Protein AF-0000000083612343 (afdb_homodimer)

Foldseek 3Di:
DQVVVQVQAQAKKKWQWPVGDIFIAHWHDTDDFWTWGWHDDDDPDIDIDIDGPNGTPDMGGDDDPPPPVVD/DQVVVQVQAQAKKKWQWPVGDIFIAHWHDTDDFWTWGWHDDDDPDIDIDIDGPNGTPDMGGDDDPPPPPPD

Sequence (142 aa):
MLDKIKLLIGQPIGVALKNGLSVSGVLCKADEDEICLMEYLFQARFIQKYYTYEQIQGIYIFPSSEKELLNMLDKIKLLIGQPIGVALKNGLSVSGVLCKADEDEICLMEYLFQARFIQKYYTYEQIQGIYIFPSSEKELLN

pLDDT: mean 90.89, std 16.36, range [31.05, 98.56]

Secondary structure (DSSP, 8-state):
-HHHHHTTTTSEEEEEETTS-EEEEEEEEE-SSEEEEEEEEETTEEEEEEEEGGGEEEEEEPPPTHHHHT-/-HHHHHTTTTSEEEEEETTS-EEEEEEEEE-SSEEEEEEEEETTEEEEEEEEGGGEEEEEEPP-TTHHHH-

Solvent-accessible surface area (backbone atoms only — not comparable to full-atom values): 8009 Å² total; per-residue (Å²): 108,60,71,65,53,51,72,40,50,66,34,53,33,28,38,22,31,67,88,70,52,57,50,56,31,31,28,49,47,65,56,97,59,33,38,31,33,38,28,72,66,46,70,90,38,68,45,80,44,75,46,41,59,87,49,47,65,46,80,30,73,64,74,74,46,62,64,63,72,76,104,110,61,71,65,53,50,70,40,49,66,33,54,34,28,37,23,31,67,88,71,52,59,50,56,32,32,29,50,45,64,57,97,58,34,37,32,33,40,27,73,67,48,69,91,40,68,46,78,44,75,46,42,58,86,48,47,67,47,78,31,72,64,75,76,43,62,67,65,71,77,105

Radius of gyration: 15.12 Å; Cα contacts (8 Å, |Δi|>4): 307; chains: 2; bounding box: 34×44×36 Å

Organism: NCBI:txid2304605

Structure (mmCIF, N/CA/C/O backbone):
data_AF-0000000083612343-model_v1
#
loop_
_entity.id
_entity.type
_entity.pdbx_description
1 polymer 'Uncharacterized protein'
#
loop_
_atom_site.group_PDB
_atom_site.id
_atom_site.type_symbol
_atom_site.label_atom_id
_atom_site.label_alt_id
_atom_site.label_comp_id
_atom_site.label_asym_id
_atom_site.label_entity_id
_atom_site.label_seq_id
_atom_site.pdbx_PDB_ins_code
_atom_site.Cartn_x
_atom_site.Cartn_y
_atom_site.Cartn_z
_atom_site.occ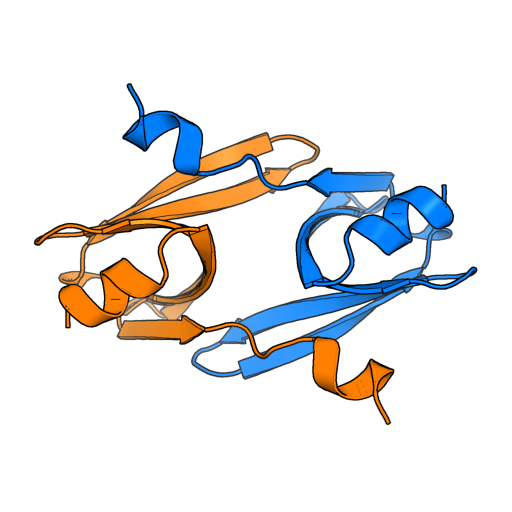upancy
_atom_site.B_iso_or_equiv
_atom_site.auth_seq_id
_atom_site.auth_comp_id
_atom_site.auth_asym_id
_atom_site.auth_atom_id
_atom_site.pdbx_PDB_model_num
ATOM 1 N N . MET A 1 1 ? -2.828 15.547 16.578 1 77.31 1 MET A N 1
ATOM 2 C CA . MET A 1 1 ? -2.867 14.984 15.227 1 77.31 1 MET A CA 1
ATOM 3 C C . MET A 1 1 ? -1.503 14.43 14.836 1 77.31 1 M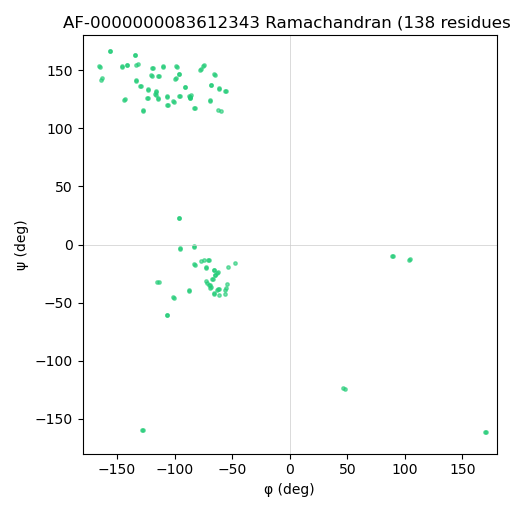ET A C 1
ATOM 5 O O . MET A 1 1 ? -1.378 13.242 14.523 1 77.31 1 MET A O 1
ATOM 9 N N . LEU A 1 2 ? -0.481 15.172 15.062 1 87.06 2 LEU A N 1
ATOM 10 C CA . LEU A 1 2 ? 0.861 14.742 14.688 1 87.06 2 LEU A CA 1
ATOM 11 C C . LEU A 1 2 ? 1.293 13.531 15.508 1 87.06 2 LEU A C 1
ATOM 13 O O . LEU A 1 2 ? 1.823 12.562 14.969 1 87.06 2 LEU A O 1
ATOM 17 N N . ASP A 1 3 ? 1.015 13.562 16.797 1 89.56 3 ASP A N 1
ATOM 18 C CA . ASP A 1 3 ? 1.429 12.461 17.656 1 89.56 3 ASP A CA 1
ATOM 19 C C . ASP A 1 3 ? 0.766 11.156 17.234 1 89.56 3 ASP A C 1
ATOM 21 O O . ASP A 1 3 ? 1.393 10.094 17.281 1 89.56 3 ASP A O 1
ATOM 25 N N . LYS A 1 4 ? -0.447 11.289 16.859 1 92.88 4 LYS A N 1
ATOM 26 C CA . LYS A 1 4 ? -1.162 10.102 16.422 1 92.88 4 LYS A CA 1
ATOM 27 C C . LYS A 1 4 ? -0.608 9.586 15.094 1 92.88 4 LYS A C 1
ATOM 29 O O . LYS A 1 4 ? -0.481 8.383 14.891 1 92.88 4 LYS A O 1
ATOM 34 N N . ILE A 1 5 ? -0.262 10.508 14.273 1 95.25 5 ILE A N 1
ATOM 35 C CA . ILE A 1 5 ? 0.264 10.148 12.961 1 95.25 5 ILE A CA 1
ATOM 36 C C . ILE A 1 5 ? 1.639 9.5 13.117 1 95.25 5 ILE A C 1
ATOM 38 O O . ILE A 1 5 ? 1.967 8.547 12.406 1 95.25 5 ILE A O 1
ATOM 42 N N . LYS A 1 6 ? 2.395 9.953 14.062 1 94.81 6 LYS A N 1
ATOM 43 C CA . LYS A 1 6 ? 3.744 9.445 14.273 1 94.81 6 LYS A CA 1
ATOM 44 C C . LYS A 1 6 ? 3.715 7.973 14.688 1 94.81 6 LYS A C 1
ATOM 46 O O . LYS A 1 6 ? 4.656 7.227 14.422 1 94.81 6 LYS A O 1
ATOM 51 N N . LEU A 1 7 ? 2.619 7.566 15.289 1 94.56 7 LEU A N 1
ATOM 52 C CA . LEU A 1 7 ? 2.482 6.176 15.711 1 94.56 7 LEU A CA 1
ATOM 53 C C . LEU A 1 7 ? 2.312 5.254 14.508 1 94.56 7 LEU A C 1
ATOM 55 O O . LEU A 1 7 ? 2.467 4.039 14.625 1 94.56 7 LEU A O 1
ATOM 59 N N . LEU A 1 8 ? 2.049 5.812 13.391 1 95 8 LEU A N 1
ATOM 60 C CA . LEU A 1 8 ? 1.772 5.02 12.195 1 95 8 LEU A CA 1
ATOM 61 C C . LEU A 1 8 ? 3.031 4.848 11.352 1 95 8 LEU A C 1
ATOM 63 O O . LEU A 1 8 ? 3.004 4.18 10.32 1 95 8 LEU A O 1
ATOM 67 N N . ILE A 1 9 ? 4.125 5.465 11.758 1 95.56 9 ILE A N 1
ATOM 68 C CA . ILE A 1 9 ? 5.359 5.328 10.992 1 95.56 9 ILE A CA 1
ATOM 69 C C . ILE A 1 9 ? 5.711 3.852 10.836 1 95.56 9 ILE A C 1
ATOM 71 O O . ILE A 1 9 ? 5.688 3.098 11.812 1 95.56 9 ILE A O 1
ATOM 75 N N . GLY A 1 10 ? 6.027 3.451 9.617 1 94.81 10 GLY A N 1
ATOM 76 C CA . GLY A 1 10 ? 6.32 2.064 9.297 1 94.81 10 GLY A CA 1
ATOM 77 C C . GLY A 1 10 ? 5.09 1.267 8.914 1 94.81 10 GLY A C 1
ATOM 78 O O . GLY A 1 10 ? 5.203 0.126 8.453 1 94.81 10 GLY A O 1
ATOM 79 N N . GLN A 1 11 ? 3.943 1.816 9.102 1 95.06 11 GLN A N 1
ATOM 80 C CA . GLN A 1 11 ? 2.691 1.123 8.812 1 95.06 11 GLN A CA 1
ATOM 81 C C . GLN A 1 11 ? 2.164 1.493 7.43 1 95.06 11 GLN A C 1
ATOM 83 O O . GLN A 1 11 ? 2.367 2.615 6.965 1 95.06 11 GLN A O 1
ATOM 88 N N . PRO A 1 12 ? 1.503 0.527 6.762 1 97.12 12 PRO A N 1
ATOM 89 C CA . PRO A 1 12 ? 0.792 0.893 5.531 1 97.12 12 PRO A CA 1
ATOM 90 C C . PRO A 1 12 ? -0.42 1.783 5.797 1 97.12 12 PRO A C 1
ATOM 92 O O . PRO A 1 12 ? -1.188 1.526 6.727 1 97.12 12 PRO A O 1
ATOM 95 N N . ILE A 1 13 ? -0.592 2.803 4.977 1 97.94 13 ILE A N 1
ATOM 96 C CA . ILE A 1 13 ? -1.718 3.717 5.137 1 97.94 13 ILE A CA 1
ATOM 97 C C . ILE A 1 13 ? -2.26 4.113 3.766 1 97.94 13 ILE A C 1
ATOM 99 O O . ILE A 1 13 ? -1.565 3.986 2.754 1 97.94 13 ILE A O 1
ATOM 103 N N . GLY A 1 14 ? -3.545 4.496 3.688 1 98.44 14 GLY A N 1
ATOM 104 C CA . GLY A 1 14 ? -4.156 5.242 2.6 1 98.44 14 GLY A CA 1
ATOM 105 C C . GLY A 1 14 ? -4.297 6.723 2.896 1 98.44 14 GLY A C 1
ATOM 106 O O . GLY A 1 14 ? -4.586 7.105 4.031 1 98.44 14 GLY A O 1
ATOM 107 N N . VAL A 1 15 ? -4.098 7.543 1.885 1 98.5 15 VAL A N 1
ATOM 108 C CA . VAL A 1 15 ? -4.18 8.992 2.027 1 98.5 15 VAL A CA 1
ATOM 109 C C . VAL A 1 15 ? -5.137 9.562 0.983 1 98.5 15 VAL A C 1
ATOM 111 O O . VAL A 1 15 ? -4.91 9.414 -0.22 1 98.5 15 VAL A O 1
ATOM 114 N N . ALA A 1 16 ? -6.223 10.133 1.464 1 98.56 16 ALA A N 1
ATOM 115 C CA . ALA A 1 16 ? -7.125 10.883 0.593 1 98.56 16 ALA A CA 1
ATOM 116 C C . ALA A 1 16 ? -6.676 12.336 0.456 1 98.56 16 ALA A C 1
ATOM 118 O O . ALA A 1 16 ? -6.477 13.023 1.458 1 98.56 16 ALA A O 1
ATOM 119 N N . LEU A 1 17 ? -6.508 12.789 -0.81 1 98.25 17 LEU A N 1
ATOM 120 C CA . LEU A 1 17 ? -6.051 14.156 -1.061 1 98.25 17 LEU A CA 1
ATOM 121 C C . LEU A 1 17 ? -7.23 15.07 -1.384 1 98.25 17 LEU A C 1
ATOM 123 O O . LEU A 1 17 ? -8.242 14.617 -1.914 1 98.25 17 LEU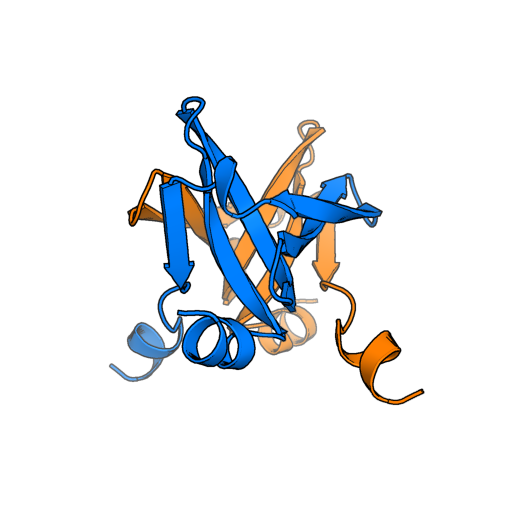 A O 1
ATOM 127 N N . LYS A 1 18 ? -7.035 16.328 -1.086 1 97.81 18 LYS A N 1
ATOM 128 C CA . LYS A 1 18 ? -8.102 17.297 -1.271 1 97.81 18 LYS A CA 1
ATOM 129 C C . LYS A 1 18 ? -8.438 17.469 -2.748 1 97.81 18 LYS A C 1
ATOM 131 O O . LYS A 1 18 ? -9.547 17.906 -3.092 1 97.81 18 LYS A O 1
ATOM 136 N N . ASN A 1 19 ? -7.539 17.141 -3.604 1 97.31 19 ASN A N 1
ATOM 137 C CA . ASN A 1 19 ? -7.793 17.281 -5.035 1 97.31 19 ASN A CA 1
ATOM 138 C C . ASN A 1 19 ? -8.57 16.078 -5.582 1 97.31 19 ASN A C 1
ATOM 140 O O . ASN A 1 19 ? -8.789 15.984 -6.789 1 97.31 19 ASN A O 1
ATOM 144 N N . GLY A 1 20 ? -8.875 15.109 -4.746 1 96.19 20 GLY A N 1
ATOM 145 C CA . GLY A 1 20 ? -9.711 13.992 -5.145 1 96.19 20 GLY A CA 1
ATOM 146 C C . GLY A 1 20 ? -8.922 12.719 -5.395 1 96.19 20 GLY A C 1
ATOM 147 O O . GLY A 1 20 ? -9.508 11.648 -5.594 1 96.19 20 GLY A O 1
ATOM 148 N N . LEU A 1 21 ? -7.613 12.828 -5.492 1 96.5 21 LEU A N 1
ATOM 149 C CA . LEU A 1 21 ? -6.77 11.656 -5.695 1 96.5 21 LEU A CA 1
ATOM 150 C C . LEU A 1 21 ? -6.598 10.883 -4.391 1 96.5 21 LEU A C 1
ATOM 152 O O . LEU A 1 21 ? -6.754 11.445 -3.305 1 96.5 21 LEU A O 1
ATOM 156 N N . SER A 1 22 ? -6.414 9.617 -4.52 1 97.38 22 SER A N 1
ATOM 157 C CA . SER A 1 22 ? -6.098 8.719 -3.41 1 97.38 22 SER A CA 1
ATOM 158 C C . SER A 1 22 ? -4.801 7.961 -3.664 1 97.38 22 SER A C 1
ATOM 160 O O . SER A 1 22 ? -4.574 7.465 -4.77 1 97.38 22 SER A O 1
ATOM 162 N N . VAL A 1 23 ? -3.99 7.961 -2.645 1 98.06 23 VAL A N 1
ATOM 163 C CA . VAL A 1 23 ? -2.723 7.246 -2.76 1 98.06 23 VAL A CA 1
ATOM 164 C C . VAL A 1 23 ? -2.516 6.363 -1.531 1 98.06 23 VAL A C 1
ATOM 166 O O . VAL A 1 23 ? -3.105 6.605 -0.477 1 98.06 23 VAL A O 1
ATOM 169 N N . SER A 1 24 ? -1.713 5.273 -1.657 1 98.12 24 SER A N 1
ATOM 170 C CA . SER A 1 24 ? -1.356 4.426 -0.523 1 98.12 24 SER A CA 1
ATOM 171 C C . SER A 1 24 ? 0.134 4.102 -0.523 1 98.12 24 SER A C 1
ATOM 173 O O . SER A 1 24 ? 0.812 4.27 -1.539 1 98.12 24 SER A O 1
ATOM 175 N N . GLY A 1 25 ? 0.606 3.67 0.571 1 97.94 25 GLY A N 1
ATOM 176 C CA . GLY A 1 25 ? 2 3.311 0.784 1 97.94 25 GLY A CA 1
ATOM 177 C C . GLY A 1 25 ? 2.336 3.061 2.242 1 97.94 25 GLY A C 1
ATOM 178 O O . GLY A 1 25 ? 1.453 2.738 3.041 1 97.94 25 GLY A O 1
ATOM 179 N N . VAL A 1 26 ? 3.6 3.113 2.566 1 97.88 26 VAL A N 1
ATOM 180 C CA . VAL A 1 26 ? 4.082 2.98 3.938 1 97.88 26 VAL A CA 1
ATOM 181 C C . VAL A 1 26 ? 4.539 4.344 4.457 1 97.88 26 VAL A C 1
ATOM 183 O O . VAL A 1 26 ? 5.316 5.035 3.799 1 97.88 26 VAL A O 1
ATOM 186 N N . LEU A 1 27 ? 3.98 4.703 5.645 1 97.5 27 LEU A N 1
ATOM 187 C CA . LEU A 1 27 ? 4.387 5.98 6.223 1 97.5 27 LEU A CA 1
ATOM 188 C C . LEU A 1 27 ? 5.832 5.926 6.699 1 97.5 27 LEU A C 1
ATOM 190 O O . LEU A 1 27 ? 6.184 5.09 7.539 1 97.5 27 LEU A O 1
ATOM 194 N N . CYS A 1 28 ? 6.629 6.836 6.191 1 97.12 28 CYS A N 1
ATOM 195 C CA . CYS A 1 28 ? 8.055 6.805 6.504 1 97.12 28 CYS A CA 1
ATOM 196 C C . CYS A 1 28 ? 8.398 7.824 7.586 1 97.12 28 CYS A C 1
ATOM 198 O O . CYS A 1 28 ? 9.25 7.566 8.438 1 97.12 28 CYS A O 1
ATOM 200 N N . LYS A 1 29 ? 7.863 9.055 7.418 1 96 29 LYS A N 1
ATOM 201 C CA . LYS A 1 29 ? 8.117 10.156 8.336 1 96 29 LYS A CA 1
ATOM 202 C C . LYS A 1 29 ? 6.895 11.055 8.469 1 96 29 LYS A C 1
ATOM 204 O O . LYS A 1 29 ? 6.035 11.078 7.586 1 96 29 LYS A O 1
ATOM 209 N N . ALA A 1 30 ? 6.801 11.695 9.602 1 96.69 30 ALA A N 1
ATOM 210 C CA . ALA A 1 30 ? 5.797 12.727 9.852 1 96.69 30 ALA A CA 1
ATOM 211 C C . ALA A 1 30 ? 6.367 13.852 10.703 1 96.69 30 ALA A C 1
ATOM 213 O O . ALA A 1 30 ? 6.988 13.602 11.742 1 96.69 30 ALA A O 1
ATOM 214 N N . ASP A 1 31 ? 6.242 14.984 10.203 1 95.81 31 ASP A N 1
ATOM 215 C CA . ASP A 1 31 ? 6.641 16.125 11.023 1 95.81 31 ASP A CA 1
ATOM 216 C C . ASP A 1 31 ? 5.527 17.172 11.086 1 95.81 31 ASP A C 1
ATOM 218 O O . ASP A 1 31 ? 4.352 16.844 10.914 1 95.81 31 ASP A O 1
ATOM 222 N N . GLU A 1 32 ? 5.781 18.344 11.391 1 95.38 32 GLU A N 1
ATOM 223 C CA . GLU A 1 32 ? 4.762 19.359 11.633 1 95.38 32 GLU A CA 1
ATOM 224 C C . GLU A 1 32 ? 4.102 19.797 10.328 1 95.38 32 GLU A C 1
ATOM 226 O O . GLU A 1 32 ? 2.986 20.328 10.336 1 95.38 32 GLU A O 1
ATOM 231 N N . ASP A 1 33 ? 4.699 19.594 9.195 1 96.75 33 ASP A N 1
ATOM 232 C CA . ASP A 1 33 ? 4.211 20.188 7.953 1 96.75 33 ASP A CA 1
ATOM 233 C C . ASP A 1 33 ? 3.701 19.109 6.992 1 96.75 33 ASP A C 1
ATOM 235 O O . ASP A 1 33 ? 2.801 19.359 6.191 1 96.75 33 ASP A O 1
ATOM 239 N N . GLU A 1 34 ? 4.355 17.906 7.059 1 97.94 34 GLU A N 1
ATOM 240 C CA . GLU A 1 34 ? 4.074 16.953 5.996 1 97.94 34 GLU A CA 1
ATOM 241 C C . GLU A 1 34 ? 4.352 15.523 6.457 1 97.94 34 GLU A C 1
ATOM 243 O O . GLU A 1 34 ? 4.938 15.305 7.52 1 97.94 34 GLU A O 1
ATOM 248 N N . ILE A 1 35 ? 3.844 14.664 5.625 1 97.69 35 ILE A N 1
ATOM 249 C CA . ILE A 1 35 ? 4.219 13.258 5.773 1 97.69 35 ILE A CA 1
ATOM 250 C C . ILE A 1 35 ? 5.102 12.836 4.602 1 97.69 35 ILE A C 1
ATOM 252 O O . ILE A 1 35 ? 5.02 13.406 3.514 1 97.69 35 ILE A O 1
ATOM 256 N N . CYS A 1 36 ? 5.977 11.836 4.824 1 97.94 36 CYS A N 1
ATOM 257 C CA . C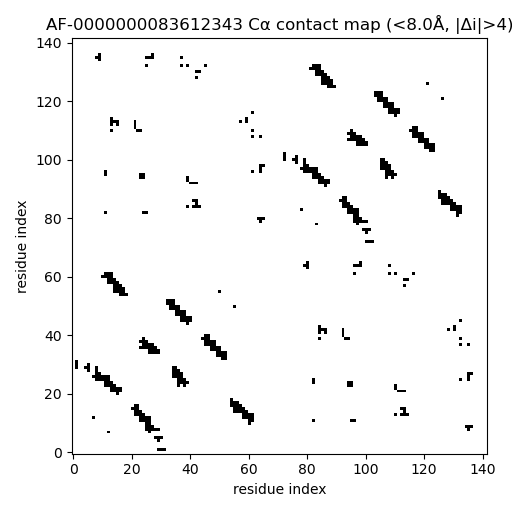YS A 1 36 ? 6.719 11.102 3.805 1 97.94 36 CYS A CA 1
ATOM 258 C C . CYS A 1 36 ? 6.145 9.703 3.609 1 97.94 36 CYS A C 1
ATOM 260 O O . CYS A 1 36 ? 6.074 8.922 4.559 1 97.94 36 CYS A O 1
ATOM 262 N N . LEU A 1 37 ? 5.719 9.477 2.389 1 98.06 37 LEU A N 1
ATOM 263 C CA . LEU A 1 37 ? 5.074 8.211 2.035 1 98.06 37 LEU A CA 1
ATOM 264 C C . LEU A 1 37 ? 5.922 7.43 1.04 1 98.06 37 LEU A C 1
ATOM 266 O O . LEU A 1 37 ? 6.348 7.973 0.018 1 98.06 37 LEU A O 1
ATOM 270 N N . MET A 1 38 ? 6.227 6.172 1.408 1 98 38 MET A N 1
ATOM 271 C CA . MET A 1 38 ? 6.848 5.27 0.443 1 98 38 MET A CA 1
ATOM 272 C C . MET A 1 38 ? 5.797 4.633 -0.463 1 98 38 MET A C 1
ATOM 274 O O . MET A 1 38 ? 4.938 3.881 0.005 1 98 38 MET A O 1
ATOM 278 N N . GLU A 1 39 ? 5.832 4.879 -1.762 1 98.06 39 GLU A N 1
ATOM 279 C CA . GLU A 1 39 ? 4.859 4.379 -2.732 1 98.06 39 GLU A CA 1
ATOM 280 C C . GLU A 1 39 ? 5.508 3.395 -3.701 1 98.06 39 GLU A C 1
ATOM 282 O O . GLU A 1 39 ? 6.691 3.514 -4.02 1 98.06 39 GLU A O 1
ATOM 287 N N . TYR A 1 40 ? 4.719 2.459 -4.043 1 98.25 40 TYR A N 1
ATOM 288 C CA . TYR A 1 40 ? 5.133 1.512 -5.07 1 98.25 40 TYR A CA 1
ATOM 289 C C . TYR A 1 40 ? 4.789 2.035 -6.461 1 98.25 40 TYR A C 1
ATOM 291 O O . TYR A 1 40 ? 3.645 2.406 -6.727 1 98.25 40 TYR A O 1
ATOM 299 N N . LEU A 1 41 ? 5.844 2.068 -7.387 1 96.62 41 LEU A N 1
ATOM 300 C CA . LEU A 1 41 ? 5.621 2.623 -8.719 1 96.62 41 LEU A CA 1
ATOM 301 C C . LEU A 1 41 ? 5.574 1.517 -9.766 1 96.62 41 LEU A C 1
ATOM 303 O O . LEU A 1 41 ? 4.543 1.302 -10.406 1 96.62 41 LEU A O 1
ATOM 307 N N . PHE A 1 42 ? 6.684 0.749 -9.914 1 94.56 42 PHE A N 1
ATOM 308 C CA . PHE A 1 42 ? 6.754 -0.298 -10.93 1 94.56 42 PHE A CA 1
ATOM 309 C C . PHE A 1 42 ? 7.891 -1.267 -10.625 1 94.56 42 PHE A C 1
ATOM 311 O O . PHE A 1 42 ? 8.953 -0.855 -10.156 1 94.56 42 PHE A O 1
ATOM 318 N N . GLN A 1 43 ? 7.531 -2.529 -10.961 1 93.75 43 GLN A N 1
ATOM 319 C CA . GLN A 1 43 ? 8.516 -3.576 -10.703 1 93.75 43 GLN A CA 1
ATOM 320 C C . GLN A 1 43 ? 9.117 -3.432 -9.312 1 93.75 43 GLN A C 1
ATOM 322 O O . GLN A 1 43 ? 8.398 -3.459 -8.312 1 93.75 43 GLN A O 1
ATOM 327 N N . ALA A 1 44 ? 10.438 -3.311 -9.141 1 94.12 44 ALA A N 1
ATOM 328 C CA . ALA A 1 44 ? 11.055 -3.207 -7.816 1 94.12 44 ALA A CA 1
ATOM 329 C C . ALA A 1 44 ? 11.297 -1.75 -7.438 1 94.12 44 ALA A C 1
ATOM 331 O O . ALA A 1 44 ? 12.141 -1.458 -6.586 1 94.12 44 ALA A O 1
ATOM 332 N N . ARG A 1 45 ? 10.516 -0.786 -8.078 1 96.88 45 ARG A N 1
ATOM 333 C CA . ARG A 1 45 ? 10.766 0.633 -7.848 1 96.88 45 ARG A CA 1
ATOM 334 C C . ARG A 1 45 ? 9.773 1.215 -6.852 1 96.88 45 ARG A C 1
ATOM 336 O O . ARG A 1 45 ? 8.562 1.172 -7.082 1 96.88 45 ARG A O 1
ATOM 343 N N . PHE A 1 46 ? 10.367 1.744 -5.832 1 97.12 46 PHE A N 1
ATOM 344 C CA . PHE A 1 46 ? 9.656 2.48 -4.793 1 97.12 46 PHE A CA 1
ATOM 345 C C . PHE A 1 46 ? 10.164 3.914 -4.699 1 97.12 46 PHE A C 1
ATOM 347 O O . PHE A 1 46 ? 11.352 4.168 -4.895 1 97.12 46 PHE A O 1
ATOM 354 N N . ILE A 1 47 ? 9.25 4.801 -4.402 1 96.81 47 ILE A N 1
ATOM 355 C CA . ILE A 1 47 ? 9.625 6.207 -4.309 1 96.81 47 ILE A CA 1
ATOM 356 C C . ILE A 1 47 ? 9.039 6.82 -3.039 1 96.81 47 ILE A C 1
ATOM 358 O O . ILE A 1 47 ? 7.922 6.48 -2.639 1 96.81 47 ILE A O 1
ATOM 362 N N . GLN A 1 48 ? 9.891 7.656 -2.465 1 96.31 48 GLN A N 1
ATOM 363 C CA . GLN A 1 48 ? 9.359 8.461 -1.37 1 96.31 48 GLN A CA 1
ATOM 364 C C . GLN A 1 48 ? 8.703 9.734 -1.894 1 96.31 48 GLN A C 1
ATOM 366 O O . GLN A 1 48 ? 9.305 10.477 -2.676 1 96.31 48 GLN A O 1
ATOM 371 N N . LYS A 1 49 ? 7.496 10.008 -1.495 1 97.88 49 LYS A N 1
ATOM 372 C CA . LYS A 1 49 ? 6.789 11.25 -1.8 1 97.88 49 LYS A CA 1
ATOM 373 C C . LYS A 1 49 ? 6.422 12 -0.523 1 97.88 49 LYS A C 1
ATOM 375 O O . LYS A 1 49 ? 6.219 11.391 0.527 1 97.88 49 LYS A O 1
ATOM 380 N N . TYR A 1 50 ? 6.332 13.234 -0.667 1 98.38 50 TYR A N 1
ATOM 381 C CA . TYR A 1 50 ? 6.008 14.094 0.462 1 98.38 50 TYR A CA 1
ATOM 382 C C . TYR A 1 50 ? 4.684 14.82 0.236 1 98.38 50 TYR A C 1
ATOM 384 O O . TYR A 1 50 ? 4.453 15.383 -0.835 1 98.38 50 TYR A O 1
ATOM 392 N N . TYR A 1 51 ? 3.832 14.758 1.153 1 98.44 51 TYR A N 1
ATOM 393 C CA . TYR A 1 51 ? 2.537 15.43 1.107 1 98.44 51 TYR A CA 1
ATOM 394 C C . TYR A 1 51 ? 2.354 16.344 2.311 1 98.44 51 TYR A C 1
ATOM 396 O O . TYR A 1 51 ? 2.463 15.898 3.457 1 98.44 51 TYR A O 1
ATOM 404 N N . THR A 1 52 ? 2.049 17.578 2.049 1 98.38 52 THR A N 1
ATOM 405 C CA . THR A 1 52 ? 1.756 18.5 3.141 1 98.38 52 THR A CA 1
ATOM 406 C C . THR A 1 52 ? 0.374 18.234 3.727 1 98.38 52 THR A C 1
ATOM 408 O O . THR A 1 52 ? -0.516 17.734 3.027 1 98.38 52 THR A O 1
ATOM 411 N N . TYR A 1 53 ? 0.206 18.594 5.02 1 97.56 53 TYR A N 1
ATOM 412 C CA . TYR A 1 53 ? -1.097 18.406 5.648 1 97.56 53 TYR A CA 1
ATOM 413 C C . TYR A 1 53 ? -2.168 19.234 4.949 1 97.56 53 TYR A C 1
ATOM 415 O O . TYR A 1 53 ? -3.352 18.891 4.988 1 97.56 53 TYR A O 1
ATOM 423 N N . GLU A 1 54 ? -1.726 20.281 4.289 1 97.56 54 GLU A N 1
ATOM 424 C CA . GLU A 1 54 ? -2.668 21.125 3.549 1 97.56 54 GLU A CA 1
ATOM 425 C C . GLU A 1 54 ? -3.26 20.375 2.361 1 97.56 54 GLU A C 1
ATOM 427 O O . GLU A 1 54 ? -4.379 20.656 1.933 1 97.56 54 GLU A O 1
ATOM 432 N N . GLN A 1 55 ? -2.582 19.484 1.796 1 98.19 55 GLN A N 1
ATOM 433 C CA . GLN A 1 55 ? -3.025 18.719 0.638 1 98.19 55 GLN A CA 1
ATOM 434 C C . GLN A 1 55 ? -3.9 17.531 1.061 1 98.19 55 GLN A C 1
ATOM 436 O O . GLN A 1 55 ? -4.594 16.938 0.232 1 98.19 55 GLN A O 1
ATOM 441 N N . ILE A 1 56 ? -3.854 17.172 2.309 1 98 56 ILE A N 1
ATOM 442 C CA . ILE A 1 56 ? -4.422 15.906 2.773 1 98 56 ILE A CA 1
ATOM 443 C C . ILE A 1 56 ? -5.832 16.141 3.309 1 98 56 ILE A C 1
ATOM 445 O O . ILE A 1 56 ? -6.047 17.031 4.145 1 98 56 ILE A O 1
ATOM 449 N N . GLN A 1 57 ? -6.699 15.352 2.783 1 97.94 57 GLN A N 1
ATOM 450 C CA . GLN A 1 57 ? -8.07 15.344 3.289 1 97.94 57 GLN A CA 1
ATOM 451 C C . GLN A 1 57 ? -8.219 14.375 4.457 1 97.94 57 GLN A C 1
ATOM 453 O O . GLN A 1 57 ? -8.984 14.633 5.391 1 97.94 57 GLN A O 1
ATOM 458 N N . GLY A 1 58 ? -7.562 13.148 4.418 1 97.75 58 GLY A N 1
ATOM 459 C CA . GLY A 1 58 ? -7.613 12.156 5.477 1 97.75 58 GLY A CA 1
ATOM 460 C C . GLY A 1 58 ? -6.551 11.086 5.34 1 97.75 58 GLY A C 1
ATOM 461 O O . GLY A 1 58 ? -6.051 10.836 4.242 1 97.75 58 GLY A O 1
ATOM 462 N N . ILE A 1 59 ? -6.168 10.508 6.434 1 98.06 59 ILE A N 1
ATOM 463 C CA . ILE A 1 59 ? -5.246 9.375 6.527 1 98.06 59 ILE A CA 1
ATOM 464 C C . ILE A 1 59 ? -5.969 8.164 7.113 1 98.06 59 ILE A C 1
ATOM 466 O O . ILE A 1 59 ? -6.602 8.266 8.172 1 98.06 59 ILE A O 1
ATOM 470 N N . TYR A 1 60 ? -5.793 7.07 6.473 1 97.88 60 TYR A N 1
ATOM 471 C CA . TYR A 1 60 ? -6.539 5.875 6.844 1 97.88 60 TYR A CA 1
ATOM 472 C C . TYR A 1 60 ? -5.605 4.68 7.016 1 97.88 60 TYR A C 1
ATOM 474 O O . TYR A 1 60 ? -4.75 4.43 6.164 1 97.88 60 TYR A O 1
ATOM 482 N N . ILE A 1 61 ? -5.84 3.922 8.062 1 96.44 61 ILE A N 1
ATOM 483 C CA . ILE A 1 61 ? -5 2.777 8.398 1 96.44 61 ILE A CA 1
ATOM 484 C C . ILE A 1 61 ? -5.555 1.519 7.734 1 96.44 61 ILE A C 1
ATOM 486 O O . ILE A 1 61 ? -6.766 1.281 7.75 1 96.44 61 ILE A O 1
ATOM 490 N N . PHE A 1 62 ? -4.641 0.769 7.16 1 96.75 62 PHE A N 1
ATOM 491 C CA . PHE A 1 62 ? -5.066 -0.521 6.633 1 96.75 62 PHE A CA 1
ATOM 492 C C . PHE A 1 62 ? -5.609 -1.409 7.746 1 96.75 62 PHE A C 1
ATOM 494 O O . PHE A 1 62 ? -5.008 -1.504 8.82 1 96.75 62 PHE A O 1
ATOM 501 N N . PRO A 1 63 ? -6.77 -2.043 7.434 1 93.12 63 PRO A N 1
ATOM 502 C CA . PRO A 1 63 ? -7.289 -2.975 8.438 1 93.12 63 PRO A CA 1
ATOM 503 C C . PRO A 1 63 ? -6.379 -4.184 8.641 1 93.12 63 PRO A C 1
ATOM 505 O O . PRO A 1 63 ? -5.633 -4.562 7.738 1 93.12 63 PRO A O 1
ATOM 508 N N . SER A 1 64 ? -6.312 -4.727 9.891 1 78.81 64 SER A N 1
ATOM 509 C CA . SER A 1 64 ? -5.473 -5.883 10.188 1 78.81 64 SER A CA 1
ATOM 510 C C . SER A 1 64 ? -5.91 -7.105 9.383 1 78.81 64 SER A C 1
ATOM 512 O O . SER A 1 64 ? -7.105 -7.344 9.211 1 78.81 64 SER A O 1
ATOM 514 N N . SER A 1 65 ? -5.055 -7.574 8.523 1 62.81 65 SER A N 1
ATOM 515 C CA . SER A 1 65 ? -5.375 -8.805 7.809 1 62.81 65 SER A CA 1
ATOM 516 C C . SER A 1 65 ? -5.707 -9.938 8.773 1 62.81 65 SER A C 1
ATOM 518 O O . SER A 1 65 ? -6.363 -10.906 8.398 1 62.81 65 SER A O 1
ATOM 520 N N . GLU A 1 66 ? -5.148 -10.039 9.875 1 55.34 66 GLU A N 1
ATOM 521 C CA . GLU A 1 66 ? -5.348 -11.188 10.75 1 55.34 66 GLU A CA 1
ATOM 522 C C . GLU A 1 66 ? -6.832 -11.422 11.016 1 55.34 66 GLU A C 1
ATOM 524 O O . GLU A 1 66 ? -7.207 -12.445 11.594 1 55.34 66 GLU A O 1
ATOM 529 N N . LYS A 1 67 ? -7.613 -10.492 10.82 1 45.31 67 LYS A N 1
ATOM 530 C CA . LYS A 1 67 ? -8.898 -10.898 11.367 1 45.31 67 LYS A CA 1
ATOM 531 C C . LYS A 1 67 ? -9.367 -12.219 10.758 1 45.31 67 LYS A C 1
ATOM 533 O O . LYS A 1 67 ? -10.203 -12.914 11.328 1 45.31 67 LYS A O 1
ATOM 538 N N . GLU A 1 68 ? -9.172 -12.438 9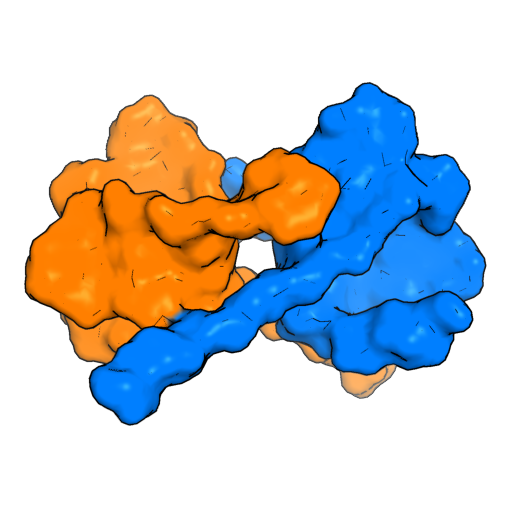.5 1 38.53 68 GLU A N 1
ATOM 539 C CA . GLU A 1 68 ? -9.758 -13.672 8.984 1 38.53 68 GLU A CA 1
ATOM 540 C C . GLU A 1 68 ? -8.992 -14.898 9.484 1 38.53 68 GLU A C 1
ATOM 542 O O . GLU A 1 68 ? -9.516 -16.016 9.461 1 38.53 68 GLU A O 1
ATOM 547 N N . LEU A 1 69 ? -7.742 -14.836 9.68 1 38.28 69 LEU A N 1
ATOM 548 C CA . LEU A 1 69 ? -7.199 -16.156 10.008 1 38.28 69 LEU A CA 1
ATOM 549 C C . LEU A 1 69 ? -7.824 -16.688 11.289 1 38.28 69 LEU A C 1
ATOM 551 O O . LEU A 1 69 ? -7.812 -17.906 11.531 1 38.28 69 LEU A O 1
ATOM 555 N N . LEU A 1 70 ? -8.07 -15.836 12.289 1 34.5 70 LEU A N 1
ATOM 556 C CA . LEU A 1 70 ? -8.414 -16.516 13.531 1 34.5 70 LEU A CA 1
ATOM 557 C C . LEU A 1 70 ? -9.852 -17.016 13.5 1 34.5 70 LEU A C 1
ATOM 559 O O . LEU A 1 70 ? -10.312 -17.656 14.445 1 34.5 70 LEU A O 1
ATOM 563 N N . ASN A 1 71 ? -10.742 -16.578 12.547 1 31.53 71 ASN A N 1
ATOM 564 C CA . ASN A 1 71 ? -11.945 -17.359 12.797 1 31.53 71 ASN A CA 1
ATOM 565 C C . ASN A 1 71 ? -11.82 -18.766 12.227 1 31.53 71 ASN A C 1
ATOM 567 O O . ASN A 1 71 ? -11.297 -18.953 11.133 1 31.53 71 ASN A O 1
ATOM 571 N N . MET B 1 1 ? 8.32 -21.094 -3.484 1 77.75 1 MET B N 1
ATOM 572 C CA . MET B 1 1 ? 7.715 -19.797 -3.826 1 77.75 1 MET B CA 1
ATOM 573 C C . MET B 1 1 ? 6.547 -19.484 -2.895 1 77.75 1 MET B C 1
ATOM 575 O O . MET B 1 1 ? 6.555 -18.453 -2.213 1 77.75 1 MET B O 1
ATOM 579 N N . LEU B 1 2 ? 5.691 -20.422 -2.703 1 87.12 2 LEU B N 1
ATOM 580 C CA . LEU B 1 2 ? 4.531 -20.203 -1.85 1 87.12 2 LEU B CA 1
ATOM 581 C C . LEU B 1 2 ? 4.953 -19.984 -0.403 1 87.12 2 LEU B C 1
ATOM 583 O O . LEU B 1 2 ? 4.465 -19.062 0.252 1 87.12 2 LEU B O 1
ATOM 587 N N . ASP B 1 3 ? 5.898 -20.75 0.064 1 89.69 3 ASP B N 1
ATOM 588 C CA . ASP B 1 3 ? 6.332 -20.625 1.452 1 89.69 3 ASP B CA 1
ATOM 589 C C . ASP B 1 3 ? 6.93 -19.25 1.716 1 89.69 3 ASP B C 1
ATOM 591 O O . ASP B 1 3 ? 6.723 -18.672 2.783 1 89.69 3 ASP B O 1
ATOM 595 N N . LYS B 1 4 ? 7.656 -18.797 0.761 1 93.06 4 LYS B N 1
ATOM 596 C CA . LYS B 1 4 ? 8.258 -17.484 0.908 1 93.06 4 LYS B CA 1
ATOM 597 C C . LYS B 1 4 ? 7.199 -16.375 0.885 1 93.06 4 LYS B C 1
ATOM 599 O O . LYS B 1 4 ? 7.285 -15.414 1.64 1 93.06 4 LYS B O 1
ATOM 604 N N . ILE B 1 5 ? 6.238 -16.609 0.072 1 95.31 5 ILE B N 1
ATOM 605 C CA . ILE B 1 5 ? 5.168 -15.617 -0.055 1 95.31 5 ILE B CA 1
ATOM 606 C C . ILE B 1 5 ? 4.332 -15.594 1.222 1 95.31 5 ILE B C 1
ATOM 608 O O . ILE B 1 5 ? 3.906 -14.531 1.674 1 95.31 5 ILE B O 1
ATOM 612 N N . LYS B 1 6 ? 4.164 -16.719 1.819 1 95 6 LYS B N 1
ATOM 613 C CA . LYS B 1 6 ? 3.35 -16.812 3.025 1 95 6 LYS B CA 1
ATOM 614 C C . LYS B 1 6 ? 3.967 -16.031 4.176 1 95 6 LYS B C 1
ATOM 616 O O . LYS B 1 6 ? 3.254 -15.547 5.059 1 95 6 LYS B O 1
ATOM 621 N N . LEU B 1 7 ? 5.262 -15.875 4.129 1 94.81 7 LEU B N 1
ATOM 622 C CA . LEU B 1 7 ? 5.949 -15.117 5.172 1 94.81 7 LEU B CA 1
ATOM 623 C C . LEU B 1 7 ? 5.629 -13.633 5.066 1 94.81 7 LEU B C 1
ATOM 625 O O . LEU B 1 7 ? 5.875 -12.875 6.008 1 94.81 7 LEU B O 1
ATOM 629 N N . LEU B 1 8 ? 5.074 -13.234 3.996 1 95 8 LEU B N 1
ATOM 630 C CA . LEU B 1 8 ? 4.812 -11.82 3.752 1 95 8 LEU B CA 1
ATOM 631 C C . LEU B 1 8 ? 3.389 -11.453 4.156 1 95 8 LEU B C 1
ATOM 633 O O . LEU B 1 8 ? 2.99 -10.297 4.047 1 95 8 LEU B O 1
ATOM 637 N N . ILE B 1 9 ? 2.594 -12.422 4.578 1 95.62 9 ILE B N 1
ATOM 638 C CA . ILE B 1 9 ? 1.224 -12.125 4.98 1 95.62 9 ILE B CA 1
ATOM 639 C C . ILE B 1 9 ? 1.226 -11.055 6.07 1 95.62 9 ILE B C 1
ATOM 641 O O . ILE B 1 9 ? 1.982 -11.148 7.039 1 95.62 9 ILE B O 1
ATOM 645 N N . GLY B 1 10 ? 0.394 -10.055 5.898 1 94.88 10 GLY B N 1
ATOM 646 C CA . GLY B 1 10 ? 0.323 -8.93 6.812 1 94.88 10 GLY B CA 1
ATOM 647 C C . GLY B 1 10 ? 1.265 -7.797 6.441 1 94.88 10 GLY B C 1
ATOM 648 O O . GLY B 1 10 ? 1.199 -6.711 7.02 1 94.88 10 GLY B O 1
ATOM 649 N N . GLN B 1 11 ? 2.137 -8.039 5.516 1 95.12 11 GLN B N 1
ATOM 650 C CA . GLN B 1 11 ? 3.125 -7.043 5.113 1 95.12 11 GLN B CA 1
ATOM 651 C C . GLN B 1 11 ? 2.664 -6.273 3.879 1 95.12 11 GLN B C 1
ATOM 653 O O . GLN B 1 11 ? 1.965 -6.824 3.025 1 95.12 11 GLN B O 1
ATOM 658 N N . PRO B 1 12 ? 3.033 -4.988 3.797 1 97.12 12 PRO B N 1
ATOM 659 C CA . PRO B 1 12 ? 2.809 -4.273 2.537 1 97.12 12 PRO B CA 1
ATOM 660 C C . PRO B 1 12 ? 3.695 -4.785 1.404 1 97.12 12 PRO B C 1
ATOM 662 O O . PRO B 1 12 ? 4.891 -5.023 1.608 1 97.12 12 PRO B O 1
ATOM 665 N N . ILE B 1 13 ? 3.131 -4.938 0.222 1 97.94 13 ILE B N 1
ATOM 666 C CA . ILE B 1 13 ? 3.885 -5.422 -0.93 1 97.94 13 ILE B CA 1
ATOM 667 C C . ILE B 1 13 ? 3.439 -4.68 -2.188 1 97.94 13 ILE B C 1
ATOM 669 O O . ILE B 1 13 ? 2.35 -4.098 -2.221 1 97.94 13 ILE B O 1
ATOM 673 N N . GLY B 1 14 ? 4.316 -4.59 -3.189 1 98.44 14 GLY B N 1
ATOM 674 C CA . GLY B 1 14 ? 3.998 -4.27 -4.57 1 98.44 14 GLY B CA 1
ATOM 675 C C . GLY B 1 14 ? 3.908 -5.492 -5.465 1 98.44 14 GLY B C 1
ATOM 676 O O . GLY B 1 14 ? 4.68 -6.441 -5.305 1 98.44 14 GLY B O 1
ATOM 677 N N . VAL B 1 15 ? 2.977 -5.461 -6.406 1 98.5 15 VAL B N 1
ATOM 678 C CA . VAL B 1 15 ? 2.762 -6.574 -7.324 1 98.5 15 VAL B CA 1
ATOM 679 C C . VAL B 1 15 ? 2.785 -6.066 -8.766 1 98.5 15 VAL B C 1
ATOM 681 O O . VAL B 1 15 ? 1.964 -5.23 -9.148 1 98.5 15 VAL B O 1
ATOM 684 N N . ALA B 1 16 ? 3.783 -6.531 -9.5 1 98.56 16 ALA B N 1
ATOM 685 C CA . ALA B 1 16 ? 3.816 -6.277 -10.938 1 98.56 16 ALA B CA 1
ATOM 686 C C . ALA B 1 16 ? 3.033 -7.34 -11.703 1 98.56 16 ALA B C 1
ATOM 688 O O . ALA B 1 16 ? 3.275 -8.539 -11.539 1 98.56 16 ALA B O 1
ATOM 689 N N . LEU B 1 17 ? 2.061 -6.891 -12.547 1 98.31 17 LEU B N 1
ATOM 690 C CA . LEU B 1 17 ? 1.225 -7.816 -13.305 1 98.31 17 LEU B CA 1
ATOM 691 C C . LEU B 1 17 ? 1.74 -7.977 -14.727 1 98.31 17 LEU B C 1
ATOM 693 O O . LEU B 1 17 ? 2.35 -7.055 -15.281 1 98.31 17 LEU B O 1
ATOM 697 N N . LYS B 1 18 ? 1.457 -9.117 -15.297 1 97.88 18 LYS B N 1
ATOM 698 C CA . LYS B 1 18 ? 1.948 -9.438 -16.625 1 97.88 18 LYS B CA 1
ATOM 699 C C . LYS B 1 18 ? 1.331 -8.523 -17.688 1 97.88 18 LYS B C 1
ATOM 701 O O . LYS B 1 18 ? 1.896 -8.336 -18.766 1 97.88 18 LYS B O 1
ATOM 706 N N . ASN B 1 19 ? 0.219 -7.953 -17.375 1 97.31 19 ASN B N 1
ATOM 707 C CA . ASN B 1 19 ? -0.426 -7.055 -18.328 1 97.31 19 ASN B CA 1
ATOM 708 C C . ASN B 1 19 ? 0.168 -5.652 -18.266 1 97.31 19 ASN B C 1
ATOM 710 O O . ASN B 1 19 ? -0.313 -4.738 -18.938 1 97.31 19 ASN B O 1
ATOM 714 N N . GLY B 1 20 ? 1.108 -5.41 -17.391 1 96.31 20 GLY B N 1
ATOM 715 C CA . GLY B 1 20 ? 1.815 -4.141 -17.328 1 96.31 20 GLY B CA 1
ATOM 716 C C . GLY B 1 20 ? 1.371 -3.26 -16.188 1 96.31 20 GLY B C 1
ATOM 717 O O . GLY B 1 20 ? 1.979 -2.221 -15.922 1 96.31 20 GLY B O 1
ATOM 718 N N . LEU B 1 21 ? 0.266 -3.59 -15.555 1 96.44 21 LEU B N 1
ATOM 719 C CA . LEU B 1 21 ? -0.224 -2.822 -14.414 1 96.44 21 LEU B CA 1
ATOM 720 C C . LEU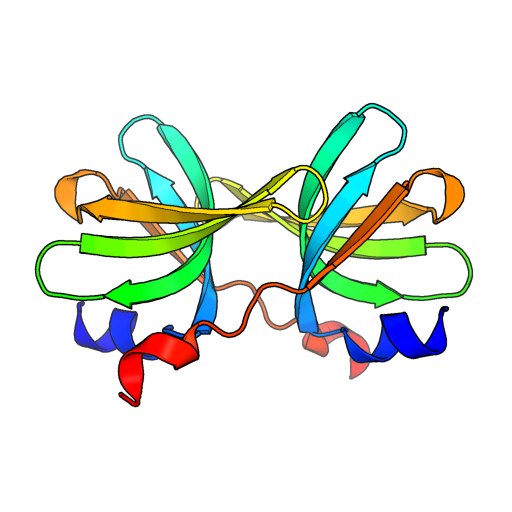 B 1 21 ? 0.565 -3.158 -13.156 1 96.44 21 LEU B C 1
ATOM 722 O O . LEU B 1 21 ? 1.162 -4.234 -13.062 1 96.44 21 LEU B O 1
ATOM 726 N N . SER B 1 22 ? 0.659 -2.215 -12.297 1 97.5 22 SER B N 1
ATOM 727 C CA . SER B 1 22 ? 1.258 -2.373 -10.977 1 97.5 22 SER B CA 1
ATOM 728 C C . SER B 1 22 ? 0.28 -1.979 -9.875 1 97.5 22 SER B C 1
ATOM 730 O O . SER B 1 22 ? -0.398 -0.954 -9.977 1 97.5 22 SER B O 1
ATOM 732 N N . VAL B 1 23 ? 0.233 -2.826 -8.898 1 98.06 23 VAL B N 1
ATOM 733 C CA . VAL B 1 23 ? -0.656 -2.549 -7.777 1 98.06 23 VAL B CA 1
ATOM 734 C C . VAL B 1 23 ? 0.087 -2.771 -6.461 1 98.06 23 VAL B C 1
ATOM 736 O O . VAL B 1 23 ? 1.085 -3.496 -6.422 1 98.06 23 VAL B O 1
ATOM 739 N N . SER B 1 24 ? -0.339 -2.107 -5.367 1 98.19 24 SER B N 1
ATOM 740 C CA . SER B 1 24 ? 0.227 -2.334 -4.043 1 98.19 24 SER B CA 1
ATOM 741 C C . SER B 1 24 ? -0.868 -2.469 -2.988 1 98.19 24 SER B C 1
ATOM 743 O O . SER B 1 24 ? -2.018 -2.09 -3.229 1 98.19 24 SER B O 1
ATOM 745 N N . GLY B 1 25 ? -0.523 -2.994 -1.881 1 97.94 25 GLY B N 1
ATOM 746 C CA . GLY B 1 25 ? -1.41 -3.215 -0.749 1 97.94 25 GLY B CA 1
ATOM 747 C C . GLY B 1 25 ? -0.787 -4.066 0.341 1 97.94 25 GLY B C 1
ATOM 748 O O . GLY B 1 25 ? 0.438 -4.137 0.457 1 97.94 25 GLY B O 1
ATOM 749 N N . VAL B 1 26 ? -1.61 -4.617 1.179 1 97.88 26 VAL B N 1
ATOM 750 C CA . VAL B 1 26 ? -1.177 -5.531 2.229 1 97.88 26 VAL B CA 1
ATOM 751 C C . VAL B 1 26 ? -1.578 -6.961 1.867 1 97.88 26 VAL B C 1
ATOM 753 O O . VAL B 1 26 ? -2.734 -7.219 1.528 1 97.88 26 VAL B O 1
ATOM 756 N N . LEU B 1 27 ? -0.553 -7.844 1.912 1 97.5 27 LEU B N 1
ATOM 757 C CA . LEU B 1 27 ? -0.857 -9.234 1.602 1 97.5 27 LEU B CA 1
ATOM 758 C C . LEU B 1 27 ? -1.71 -9.867 2.699 1 97.5 27 LEU B C 1
ATOM 760 O O . LEU B 1 27 ? -1.306 -9.891 3.863 1 97.5 27 LEU B O 1
ATOM 764 N N . CYS B 1 28 ? -2.85 -10.391 2.291 1 97.19 28 CYS B N 1
ATOM 765 C CA . CYS B 1 28 ? -3.785 -10.922 3.275 1 97.19 28 CYS B CA 1
ATOM 766 C C . CYS B 1 28 ? -3.699 -12.438 3.346 1 97.19 28 CYS B C 1
ATOM 768 O O . CYS B 1 28 ? -3.826 -13.023 4.422 1 97.19 28 CYS B O 1
ATOM 770 N N . LYS B 1 29 ? -3.664 -13.086 2.164 1 96.06 29 LYS B N 1
ATOM 771 C CA . LYS B 1 29 ? -3.615 -14.539 2.053 1 96.06 29 LYS B CA 1
ATOM 772 C C . LYS B 1 29 ? -2.793 -14.969 0.842 1 96.06 29 LYS B C 1
ATOM 774 O O . LYS B 1 29 ? -2.625 -14.203 -0.107 1 96.06 29 LYS B O 1
ATOM 779 N N . ALA B 1 30 ? -2.238 -16.156 0.938 1 96.75 30 ALA B N 1
ATOM 780 C CA . ALA B 1 30 ? -1.557 -16.812 -0.175 1 96.75 30 ALA B CA 1
ATOM 781 C C . ALA B 1 30 ? -1.8 -18.312 -0.155 1 96.75 30 ALA B C 1
ATOM 783 O O . ALA B 1 30 ? -1.628 -18.969 0.879 1 96.75 30 ALA B O 1
ATOM 784 N N . ASP B 1 31 ? -2.277 -18.766 -1.205 1 95.88 31 ASP B N 1
ATOM 785 C CA . ASP B 1 31 ? -2.41 -20.203 -1.312 1 95.88 31 ASP B CA 1
ATOM 786 C C . ASP B 1 31 ? -1.754 -20.734 -2.588 1 95.88 31 ASP B C 1
ATOM 788 O O . ASP B 1 31 ? -0.842 -20.094 -3.125 1 95.88 31 ASP B O 1
ATOM 792 N N . GLU B 1 32 ? -2.08 -21.859 -3.057 1 95.44 32 GLU B N 1
ATOM 793 C CA . GLU B 1 32 ? -1.392 -22.5 -4.176 1 95.44 32 GLU B CA 1
ATOM 794 C C . GLU B 1 32 ? -1.716 -21.797 -5.492 1 95.44 32 GLU B C 1
ATOM 796 O O . GLU B 1 32 ? -0.965 -21.906 -6.465 1 95.44 32 GLU B O 1
ATOM 801 N N . ASP B 1 33 ? -2.775 -21.031 -5.578 1 96.81 33 ASP B N 1
ATOM 802 C CA . ASP B 1 33 ? -3.24 -20.531 -6.867 1 96.81 33 ASP B CA 1
ATOM 803 C C . ASP B 1 33 ? -3.123 -19.016 -6.945 1 96.81 33 ASP B C 1
ATOM 805 O O . ASP B 1 33 ? -2.936 -18.453 -8.023 1 96.81 33 ASP B O 1
ATOM 809 N N . GLU B 1 34 ? -3.305 -18.375 -5.773 1 98 34 GLU B N 1
ATOM 810 C CA . GLU B 1 34 ? -3.449 -16.922 -5.848 1 98 34 GLU B CA 1
ATOM 811 C C . GLU B 1 34 ? -3.059 -16.266 -4.527 1 98 34 GLU B C 1
ATOM 813 O O . GLU B 1 34 ? -2.863 -16.938 -3.52 1 98 34 GLU B O 1
ATOM 818 N N . ILE B 1 35 ? -2.912 -14.984 -4.668 1 97.69 35 ILE B N 1
ATOM 819 C CA . ILE B 1 35 ? -2.777 -14.164 -3.467 1 97.69 35 ILE B CA 1
ATOM 820 C C . ILE B 1 35 ? -4.027 -13.312 -3.279 1 97.69 35 ILE B C 1
ATOM 822 O O . ILE B 1 35 ? -4.723 -13 -4.25 1 97.69 35 ILE B O 1
ATOM 826 N N . CYS B 1 36 ? -4.336 -12.93 -2.027 1 97.94 36 CYS B N 1
ATOM 827 C CA . CYS B 1 36 ? -5.32 -11.922 -1.646 1 97.94 36 CYS B CA 1
ATOM 828 C C . CYS B 1 36 ? -4.637 -10.656 -1.159 1 97.94 36 CYS B C 1
ATOM 830 O O . CYS B 1 36 ? -3.854 -10.688 -0.208 1 97.94 36 CYS B O 1
ATOM 832 N N . LEU B 1 37 ? -4.93 -9.594 -1.854 1 98.06 37 LEU B N 1
ATOM 833 C CA . LEU B 1 37 ? -4.312 -8.305 -1.575 1 98.06 37 LEU B CA 1
ATOM 834 C C . LEU B 1 37 ? -5.352 -7.301 -1.084 1 98.06 37 LEU B C 1
ATOM 836 O O . LEU B 1 37 ? -6.398 -7.129 -1.712 1 98.06 37 LEU B O 1
ATOM 840 N N . MET B 1 38 ? -5.074 -6.703 0.097 1 98 38 MET B N 1
ATOM 841 C CA . MET B 1 38 ? -5.887 -5.578 0.549 1 98 38 MET B CA 1
ATOM 842 C C . MET B 1 38 ? -5.418 -4.277 -0.089 1 98 38 MET B C 1
ATOM 844 O O . MET B 1 38 ? -4.293 -3.834 0.149 1 98 38 MET B O 1
ATOM 848 N N . GLU B 1 39 ? -6.25 -3.611 -0.875 1 98.12 39 GLU B N 1
ATOM 849 C CA . GLU B 1 39 ? -5.91 -2.381 -1.587 1 98.12 39 GLU B CA 1
ATOM 850 C C . GLU B 1 39 ? -6.727 -1.201 -1.067 1 98.12 39 GLU B C 1
ATOM 852 O O . GLU B 1 39 ? -7.871 -1.37 -0.642 1 98.12 39 GLU B O 1
ATOM 857 N N . TYR B 1 40 ? -6.082 -0.115 -1.071 1 98.19 40 TYR B N 1
ATOM 858 C CA . TYR B 1 40 ? -6.758 1.135 -0.744 1 98.19 40 TYR B CA 1
ATOM 859 C C . TYR B 1 40 ? -7.395 1.753 -1.983 1 98.19 40 TYR B C 1
ATOM 861 O O . TYR B 1 40 ? -6.723 1.948 -3 1 98.19 40 TYR B O 1
ATOM 869 N N . LEU B 1 41 ? -8.742 2.068 -1.891 1 96.69 41 LEU B N 1
ATOM 870 C CA . LEU B 1 41 ? -9.445 2.592 -3.055 1 96.69 41 LEU B CA 1
ATOM 871 C C . LEU B 1 41 ? -9.734 4.082 -2.889 1 96.69 41 LEU B C 1
ATOM 873 O O . LEU B 1 41 ? -9.242 4.902 -3.664 1 96.69 41 LEU B O 1
ATOM 877 N N . PHE B 1 42 ? -10.5 4.465 -1.84 1 94.31 42 PHE B N 1
ATOM 878 C CA . PHE B 1 42 ? -10.883 5.855 -1.636 1 94.31 42 PHE B CA 1
ATOM 879 C C . PHE B 1 42 ? -11.383 6.078 -0.214 1 94.31 42 PHE B C 1
ATOM 881 O O . PHE B 1 42 ? -12.07 5.223 0.345 1 94.31 42 PHE B O 1
ATOM 888 N N . GLN B 1 43 ? -10.945 7.285 0.251 1 93.44 43 GLN B N 1
ATOM 889 C CA . GLN B 1 43 ? -11.336 7.621 1.618 1 93.44 43 GLN B CA 1
ATOM 890 C C . GLN B 1 43 ? -11.07 6.453 2.564 1 93.44 43 GLN B C 1
ATOM 892 O O . GLN B 1 43 ? -9.938 5.988 2.686 1 93.44 43 GLN B O 1
ATOM 897 N N . ALA B 1 44 ? -12.039 5.934 3.314 1 93.75 44 ALA B N 1
ATOM 898 C CA . ALA B 1 44 ? -11.812 4.848 4.262 1 93.75 44 ALA B CA 1
ATOM 899 C C . ALA B 1 44 ? -12.156 3.496 3.643 1 93.75 44 ALA B C 1
ATOM 901 O O . ALA B 1 44 ? -12.414 2.525 4.359 1 93.75 44 ALA B O 1
ATOM 902 N N . ARG B 1 45 ? -12.125 3.422 2.262 1 96.81 45 ARG B N 1
ATOM 903 C CA . ARG B 1 45 ? -12.547 2.193 1.595 1 96.81 45 ARG B CA 1
ATOM 904 C C . ARG B 1 45 ? -11.336 1.37 1.159 1 96.81 45 ARG B C 1
ATOM 906 O O . ARG B 1 45 ? -10.492 1.849 0.396 1 96.81 45 ARG B O 1
ATOM 913 N N . PHE B 1 46 ? -11.359 0.176 1.648 1 97.06 46 PHE B N 1
ATOM 914 C CA . PHE B 1 46 ? -10.391 -0.855 1.293 1 97.06 46 PHE B CA 1
ATOM 915 C C . PHE B 1 46 ? -11.094 -2.07 0.693 1 97.06 46 PHE B C 1
ATOM 917 O O . PHE B 1 46 ? -12.203 -2.422 1.105 1 97.06 46 PHE B O 1
ATOM 924 N N . ILE B 1 47 ? -10.406 -2.678 -0.249 1 96.88 47 ILE B N 1
ATOM 925 C CA . ILE B 1 47 ? -10.992 -3.842 -0.905 1 96.88 47 ILE B CA 1
ATOM 926 C C . ILE B 1 47 ? -9.961 -4.961 -0.991 1 96.88 47 ILE B C 1
ATOM 928 O O . ILE B 1 47 ? -8.773 -4.699 -1.185 1 96.88 47 ILE B O 1
ATOM 932 N N . GLN B 1 48 ? -10.523 -6.148 -0.778 1 96.31 48 GLN B N 1
ATOM 933 C CA . GLN B 1 48 ? -9.68 -7.309 -1.05 1 96.31 48 GLN B CA 1
ATOM 934 C C . GLN B 1 48 ? -9.773 -7.727 -2.514 1 96.31 48 GLN B C 1
ATOM 936 O O . GLN B 1 48 ? -10.875 -7.898 -3.047 1 96.31 48 GLN B O 1
ATOM 941 N N . LYS B 1 49 ? -8.672 -7.871 -3.184 1 97.88 49 LYS B N 1
ATOM 942 C CA . LYS B 1 49 ? -8.594 -8.383 -4.547 1 97.88 49 LYS B CA 1
ATOM 943 C C . LYS B 1 49 ? -7.766 -9.664 -4.602 1 97.88 49 LYS B C 1
ATOM 945 O O . LYS B 1 49 ? -6.859 -9.859 -3.789 1 97.88 49 LYS B O 1
ATOM 950 N N . TYR B 1 50 ? -8.07 -10.445 -5.512 1 98.38 50 TYR B N 1
ATOM 951 C CA . TYR B 1 50 ? -7.387 -11.727 -5.688 1 98.38 50 TYR B CA 1
ATOM 952 C C . TYR B 1 50 ? -6.648 -11.766 -7.02 1 98.38 50 TYR B C 1
ATOM 954 O O . TYR B 1 50 ? -7.211 -11.422 -8.062 1 98.38 50 TYR B O 1
ATOM 962 N N . TYR B 1 51 ? -5.453 -12.102 -7.004 1 98.44 51 TYR B N 1
ATOM 963 C CA . TYR B 1 51 ? -4.617 -12.234 -8.195 1 98.44 51 TYR B CA 1
ATOM 964 C C . TYR B 1 51 ? -4.02 -13.633 -8.289 1 98.44 51 TYR B C 1
ATOM 966 O O . TYR B 1 51 ? -3.348 -14.094 -7.359 1 98.44 51 TYR B O 1
ATOM 974 N N . THR B 1 52 ? -4.227 -14.281 -9.398 1 98.44 52 THR B N 1
ATOM 975 C CA . TH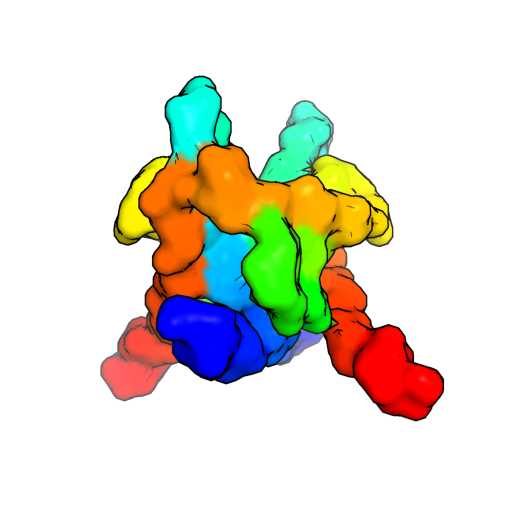R B 1 52 ? -3.605 -15.586 -9.617 1 98.44 52 THR B CA 1
ATOM 976 C C . THR B 1 52 ? -2.119 -15.43 -9.914 1 98.44 52 THR B C 1
ATOM 978 O O . THR B 1 52 ? -1.692 -14.406 -10.453 1 98.44 52 THR B O 1
ATOM 981 N N . TYR B 1 53 ? -1.354 -16.516 -9.602 1 97.56 53 TYR B N 1
ATOM 982 C CA . TYR B 1 53 ? 0.076 -16.469 -9.891 1 97.56 53 TYR B CA 1
ATOM 983 C C . TYR B 1 53 ? 0.324 -16.344 -11.391 1 97.56 53 TYR B C 1
ATOM 985 O O . TYR B 1 53 ? 1.363 -15.836 -11.812 1 97.56 53 TYR B O 1
ATOM 993 N N . GLU B 1 54 ? -0.638 -16.781 -12.156 1 97.62 54 GLU B N 1
ATOM 994 C CA . GLU B 1 54 ? -0.515 -16.656 -13.602 1 97.62 54 GLU B CA 1
ATOM 995 C C . GLU B 1 54 ? -0.537 -15.195 -14.047 1 97.62 54 GLU B C 1
ATOM 997 O O . GLU B 1 54 ? 0.032 -14.852 -15.078 1 97.62 54 GLU B O 1
ATOM 1002 N N . GLN B 1 55 ? -1.188 -14.375 -13.359 1 98.19 55 GLN B N 1
ATOM 1003 C CA . GLN B 1 55 ? -1.309 -12.953 -13.695 1 98.19 55 GLN B CA 1
ATOM 1004 C C . GLN B 1 55 ? -0.093 -12.172 -13.211 1 98.19 55 GLN B C 1
ATOM 1006 O O . GLN B 1 55 ? 0.129 -11.039 -13.633 1 98.19 55 GLN B O 1
ATOM 1011 N N . ILE B 1 56 ? 0.667 -12.727 -12.312 1 98 56 ILE B N 1
ATOM 1012 C CA . ILE B 1 56 ? 1.685 -11.984 -11.578 1 98 56 ILE B CA 1
ATOM 1013 C C . ILE B 1 56 ? 3.041 -12.156 -12.258 1 98 56 ILE B C 1
ATOM 1015 O O . ILE B 1 56 ? 3.469 -13.281 -12.531 1 98 56 ILE B O 1
ATOM 1019 N N . GLN B 1 57 ? 3.619 -11.016 -12.508 1 98 57 GLN B N 1
ATOM 1020 C CA . GLN B 1 57 ? 4.984 -11.008 -13.023 1 98 57 GLN B CA 1
ATOM 1021 C C . GLN B 1 57 ? 6 -11.031 -11.883 1 98 57 GLN B C 1
ATOM 1023 O O . GLN B 1 57 ? 7.066 -11.641 -12.016 1 98 57 GLN B O 1
ATOM 1028 N N . GLY B 1 58 ? 5.754 -10.281 -10.742 1 97.81 58 GLY B N 1
ATOM 1029 C CA . GLY B 1 58 ? 6.641 -10.242 -9.594 1 97.81 58 GLY B CA 1
ATOM 1030 C C . GLY B 1 58 ? 5.988 -9.648 -8.359 1 97.81 58 GLY B C 1
ATOM 1031 O O . GLY B 1 58 ? 5.031 -8.875 -8.461 1 97.81 58 GLY B O 1
ATOM 1032 N N . ILE B 1 59 ? 6.445 -10.047 -7.203 1 98.06 59 ILE B N 1
ATOM 1033 C CA . ILE B 1 59 ? 6.047 -9.531 -5.898 1 98.06 59 ILE B CA 1
ATOM 1034 C C . ILE B 1 59 ? 7.246 -8.867 -5.219 1 98.06 59 ILE B C 1
ATOM 1036 O O . ILE B 1 59 ? 8.312 -9.469 -5.109 1 98.06 59 ILE B O 1
ATOM 1040 N N . TYR B 1 60 ? 7.012 -7.699 -4.742 1 97.94 60 TYR B N 1
ATOM 1041 C CA . TYR B 1 60 ? 8.109 -6.902 -4.199 1 97.94 60 TYR B CA 1
ATOM 1042 C C . TYR B 1 60 ? 7.766 -6.383 -2.809 1 97.94 60 TYR B C 1
ATOM 1044 O O . TYR B 1 60 ? 6.676 -5.852 -2.588 1 97.94 60 TYR B O 1
ATOM 1052 N N . ILE B 1 61 ? 8.727 -6.461 -1.907 1 96.44 61 ILE B N 1
ATOM 1053 C CA . ILE B 1 61 ? 8.539 -6.062 -0.517 1 96.44 61 ILE B CA 1
ATOM 1054 C C . ILE B 1 61 ? 8.906 -4.59 -0.35 1 96.44 61 ILE B C 1
ATOM 1056 O O . ILE B 1 61 ? 9.922 -4.133 -0.875 1 96.44 61 ILE B O 1
ATOM 1060 N N . PHE B 1 62 ? 8.047 -3.906 0.369 1 96.81 62 PHE B N 1
ATOM 1061 C CA . PHE B 1 62 ? 8.398 -2.531 0.698 1 96.81 62 PHE B CA 1
ATOM 1062 C C . PHE B 1 62 ? 9.68 -2.486 1.531 1 96.81 62 PHE B C 1
ATOM 1064 O O . PHE B 1 62 ? 9.836 -3.264 2.475 1 96.81 62 PHE B O 1
ATOM 1071 N N . PRO B 1 63 ? 10.562 -1.552 1.104 1 93.19 63 PRO B N 1
ATOM 1072 C CA . PRO B 1 63 ? 11.766 -1.407 1.926 1 93.19 63 PRO B CA 1
ATOM 1073 C C . PRO B 1 63 ? 11.461 -0.89 3.33 1 93.19 63 PRO B C 1
ATOM 1075 O O . PRO B 1 63 ? 10.453 -0.208 3.537 1 93.19 63 PRO B O 1
ATOM 1078 N N . SER B 1 64 ? 12.227 -1.345 4.352 1 78.38 64 SER B N 1
ATOM 1079 C CA . SER B 1 64 ? 12.023 -0.911 5.73 1 78.38 64 SER B CA 1
ATOM 1080 C C . SER B 1 64 ? 12.195 0.598 5.867 1 78.38 64 SER B C 1
ATOM 1082 O O . SER B 1 64 ? 13.094 1.182 5.254 1 78.38 64 SER B O 1
ATOM 1084 N N . SER B 1 65 ? 11.133 1.296 6.211 1 62.44 65 SER B N 1
ATOM 1085 C CA . SER B 1 65 ? 11.289 2.727 6.449 1 62.44 65 SER B CA 1
ATOM 1086 C C . SER B 1 65 ? 12.352 3 7.504 1 62.44 65 SER B C 1
ATOM 1088 O O . SER B 1 65 ? 12.875 4.113 7.594 1 62.44 65 SER B O 1
ATOM 1090 N N . GLU B 1 66 ? 12.484 2.236 8.508 1 56.06 66 GLU B N 1
ATOM 1091 C CA . GLU B 1 66 ? 13.367 2.59 9.617 1 56.06 66 GLU B CA 1
ATOM 1092 C C . GLU B 1 66 ? 14.727 3.051 9.109 1 56.06 66 GLU B C 1
ATOM 1094 O O . GLU B 1 66 ? 15.531 3.584 9.875 1 56.06 66 GLU B O 1
ATOM 1099 N N . LYS B 1 67 ? 15.117 2.85 7.98 1 46.34 67 LYS B N 1
ATOM 1100 C CA . LYS B 1 67 ? 16.547 3.152 7.883 1 46.34 67 LYS B CA 1
ATOM 1101 C C . LYS B 1 67 ? 16.828 4.582 8.336 1 46.34 67 LYS B C 1
ATOM 1103 O O . LYS B 1 67 ? 17.938 4.883 8.781 1 46.34 67 LYS B O 1
ATOM 1108 N N . GLU B 1 68 ? 16.062 5.613 7.996 1 38.94 68 GLU B N 1
ATOM 1109 C CA . GLU B 1 68 ? 16.609 6.922 8.336 1 38.94 68 GLU B CA 1
ATOM 1110 C C . GLU B 1 68 ? 16.531 7.172 9.844 1 38.94 68 GLU B C 1
ATOM 1112 O O . GLU B 1 68 ? 17.234 8.039 10.367 1 38.94 68 GLU B O 1
ATOM 1117 N N . LEU B 1 69 ? 15.547 6.652 10.57 1 37.94 69 LEU B N 1
ATOM 1118 C CA . LEU B 1 69 ? 15.555 7.223 11.914 1 37.94 69 LEU B CA 1
ATOM 1119 C C . LEU B 1 69 ? 16.859 6.902 12.633 1 37.94 69 LEU B C 1
ATOM 1121 O O . LEU B 1 69 ? 17.234 7.594 13.578 1 37.94 69 LEU B O 1
ATOM 1125 N N . LEU B 1 70 ? 17.344 5.66 12.539 1 33.59 70 LEU B N 1
ATOM 1126 C CA . LEU B 1 70 ? 18.406 5.398 13.516 1 33.59 70 LEU B CA 1
ATOM 1127 C C . LEU B 1 70 ? 19.703 6.082 13.109 1 33.59 70 LEU B C 1
ATOM 1129 O O . LEU B 1 70 ? 20.703 6 13.828 1 33.59 70 LEU B O 1
ATOM 1133 N N . ASN B 1 71 ? 19.875 6.574 11.906 1 31.05 71 ASN B N 1
ATOM 1134 C CA . ASN B 1 71 ? 21.188 7.23 12.008 1 31.05 71 ASN B CA 1
ATOM 1135 C C . ASN B 1 71 ? 21.078 8.602 12.664 1 31.05 71 ASN B C 1
ATOM 1137 O O . ASN B 1 71 ? 20.125 9.344 12.406 1 31.05 71 ASN B O 1
#

Nearest PDB structures (foldseek):
  1y96-assembly1_A  TM=9.050E-01  e=2.57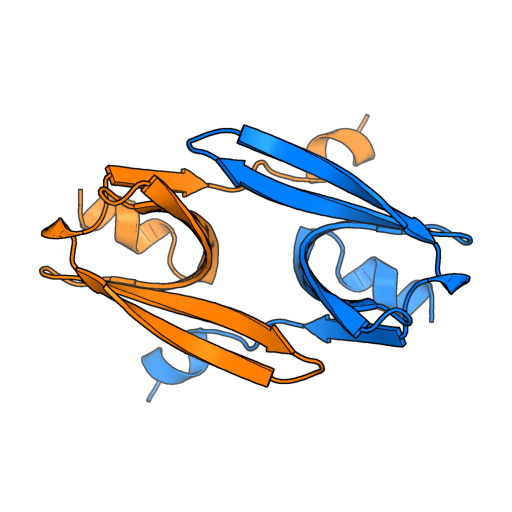5E-02  Homo sapiens
  5gl6-assembly2_B  TM=7.949E-01  e=1.179E-02  Mycolicibacterium smegmatis MC2 155
  5vsu-assembly1_D  TM=7.908E-01  e=2.178E-02  Saccharomyces cerevisiae S288C
  3ic8-assembly3_C  TM=8.593E-01  e=3.171E-01  Pseudomonas syringae pv. tomato
  3ic8-assembly3_D  TM=8.511E-01  e=4.687E-01  Pseudomonas syringae pv. tomato